Protein AF-A0A2U1IYN8-F1 (afdb_monomer)

Foldseek 3Di:
DPPLQDALDLLLLLLLVLLVVQVNVVLNVCSSVVVNDNVSSNVSSVVRPPDDVVVCVVCSLLSSLLSVLLVLVVDVVSVVVLLPDDDFDAAQDLCAQECHQVHHPPDPCSVPSVPGSHDVSVRVSSVQSSVCSVVVHDSCSSDPPVSCVSCVSNSD

Organism: Smittium angustum (NCBI:txid133377)

Solvent-accessible surface area (backbone atoms only — not comparable to full-atom values): 8552 Å² total; per-residue (Å²): 133,85,83,74,68,80,65,70,36,59,52,24,47,51,27,26,52,50,14,54,72,48,67,16,60,68,55,22,51,52,27,66,66,42,77,46,40,48,71,56,12,52,60,49,47,72,66,41,54,68,74,56,68,72,65,43,66,74,45,51,61,33,50,47,22,50,40,51,39,32,53,38,69,76,31,69,67,57,30,49,58,55,68,73,57,76,84,81,54,76,34,48,32,53,86,33,41,56,46,8,26,33,32,37,72,87,42,91,48,58,86,37,78,90,68,41,68,26,64,24,46,51,12,54,32,52,47,52,36,44,49,31,65,74,68,70,49,68,69,67,80,44,32,55,66,70,58,42,72,73,43,50,79,74,56,96

Nearest PDB structures (foldseek):
  8bau-assembly1_A  TM=8.996E-01  e=2.786E-05  Phytophthora nicotianae

Radius of gyration: 15.9 Å; Cα contacts (8 Å, |Δi|>4): 214; chains: 1; bounding box: 34×37×39 Å

Mean predicted aligned error: 3.68 Å

InterPro domains:
  IPR012816 NADAR [PF08719] (3-133)
  IPR012816 NADAR [TIGR02464] (4-133)
  IPR012816 NADAR [cd15457] (3-130)
  IPR037238 YbiA-like superfamily [G3DSA:1.10.357.40] (1-140)
  IPR037238 YbiA-like superfamily [SSF143990] (3-135)

Secon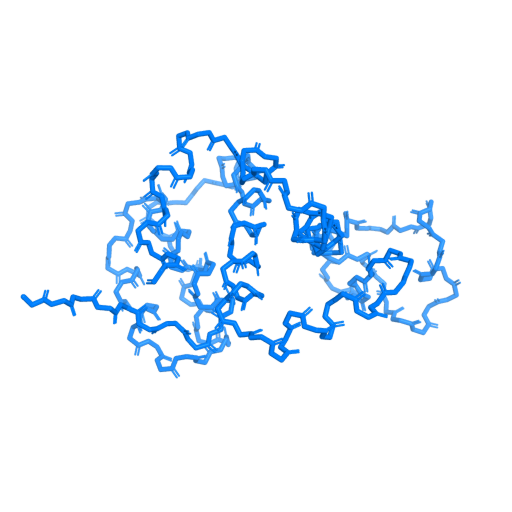dary structure (DSSP, 8-state):
-------SSHHHHHHHHHHHHTT-HHHHHHHHTSTT-HHHHHHHHTS-SS--HHHHHHHHHHHHHHHHHHHHHH-HHHHHHHHT--S------SS-SSSS-SS-TTSTTTT-GGG-SS--HHHHHHHHHHHHHHTT--GGGTS-HHHHHHHGGG--

Sequence (156 aa):
MSNNKVFSSSEQLFMFVKAKHFGDEETAMKILQSGGTPLVAKKLGRQVKPFDDSEWNKVRYPLMCLVLHAKFDSDPKLRAVLLETEGNFVEASPRDRVWGIGMGAKNVNATNPEAWRGGNLMGKALDLVRKVISENKPKSLLASTNLIEKFEFYFN

Structure (mmCIF, N/CA/C/O backbone):
data_AF-A0A2U1IYN8-F1
#
_entry.id   AF-A0A2U1IYN8-F1
#
loop_
_atom_site.group_PDB
_atom_site.id
_atom_site.type_symbol
_atom_site.label_atom_id
_atom_site.label_alt_id
_atom_site.label_comp_id
_atom_site.label_asym_id
_atom_site.label_entity_id
_atom_site.label_seq_id
_atom_site.pdbx_PDB_ins_code
_atom_site.Cartn_x
_atom_site.Cartn_y
_atom_site.Cartn_z
_atom_site.occupancy
_atom_site.B_iso_or_equiv
_atom_site.auth_seq_id
_atom_site.auth_comp_id
_atom_site.auth_asym_id
_atom_site.auth_atom_id
_atom_site.pdbx_PDB_model_num
ATOM 1 N N . MET A 1 1 ? -5.822 21.295 21.038 1.00 33.59 1 MET A N 1
ATOM 2 C CA . MET A 1 1 ? -4.574 20.518 20.892 1.00 33.59 1 MET A CA 1
ATOM 3 C C . MET A 1 1 ? -4.644 19.792 19.562 1.00 33.59 1 MET A C 1
ATOM 5 O O . MET A 1 1 ? -5.459 18.891 19.412 1.00 33.59 1 MET A O 1
ATOM 9 N N . SER A 1 2 ? -3.899 20.261 18.566 1.00 35.19 2 SER A N 1
ATOM 10 C CA . SER A 1 2 ? -3.794 19.635 17.248 1.00 35.19 2 SER A CA 1
ATOM 11 C C . SER A 1 2 ? -2.994 18.336 17.381 1.00 35.19 2 SER A C 1
ATOM 13 O O . SER A 1 2 ? -1.769 18.353 17.448 1.00 35.19 2 SER A O 1
ATOM 15 N N . ASN A 1 3 ? -3.684 17.198 17.474 1.00 43.84 3 ASN A N 1
ATOM 16 C CA . ASN A 1 3 ? -3.058 15.875 17.450 1.00 43.84 3 ASN A CA 1
ATOM 17 C C . ASN A 1 3 ? -2.611 15.542 16.018 1.00 43.84 3 ASN A C 1
ATOM 19 O O . ASN A 1 3 ? -3.204 14.671 15.382 1.00 43.84 3 ASN A O 1
ATOM 23 N N . ASN A 1 4 ? -1.582 16.222 15.504 1.00 55.47 4 ASN A N 1
ATOM 24 C CA . ASN A 1 4 ? -0.959 15.797 14.252 1.00 55.47 4 ASN A CA 1
ATOM 25 C C . ASN A 1 4 ? -0.160 14.522 14.532 1.00 55.47 4 ASN A C 1
ATOM 27 O O . ASN A 1 4 ? 0.934 14.555 15.098 1.00 55.47 4 ASN A O 1
ATOM 31 N N . LYS A 1 5 ? -0.763 13.372 14.224 1.00 67.38 5 LYS A N 1
ATOM 32 C CA . LYS A 1 5 ? -0.129 12.063 14.377 1.00 67.38 5 LYS A CA 1
ATOM 33 C C . LYS A 1 5 ? 0.893 11.903 13.261 1.00 67.38 5 LYS A C 1
ATOM 35 O O . LYS A 1 5 ? 0.531 11.621 12.128 1.00 67.38 5 LYS A O 1
ATOM 40 N N . VAL A 1 6 ? 2.170 12.071 13.584 1.00 75.81 6 VAL A N 1
ATOM 41 C CA . VAL A 1 6 ? 3.248 11.881 12.608 1.00 75.81 6 VAL A CA 1
ATOM 42 C C . VAL A 1 6 ? 3.573 10.393 12.494 1.00 75.81 6 VAL A C 1
ATOM 44 O O . VAL A 1 6 ? 3.979 9.762 13.471 1.00 75.81 6 VAL A O 1
ATOM 47 N N . PHE A 1 7 ? 3.415 9.836 11.295 1.00 85.88 7 PHE A N 1
ATOM 48 C CA . PHE A 1 7 ? 3.856 8.484 10.955 1.00 85.88 7 PHE A CA 1
ATOM 49 C C . PHE A 1 7 ? 5.168 8.555 10.178 1.00 85.88 7 PHE A C 1
ATOM 51 O O . PHE A 1 7 ? 5.286 9.309 9.219 1.00 85.88 7 PHE A O 1
ATOM 58 N N . SER A 1 8 ? 6.159 7.750 10.557 1.00 86.06 8 SER A N 1
ATOM 59 C CA . SER A 1 8 ? 7.490 7.798 9.928 1.00 86.06 8 SER A CA 1
ATOM 60 C C . SER A 1 8 ? 7.637 6.854 8.732 1.00 86.06 8 SER A C 1
ATOM 62 O O . SER A 1 8 ? 8.671 6.848 8.071 1.00 86.06 8 SER A O 1
ATOM 64 N N . SER A 1 9 ? 6.638 6.009 8.458 1.00 90.31 9 SER A N 1
ATOM 65 C CA . SER A 1 9 ? 6.631 5.127 7.288 1.00 90.31 9 SER A CA 1
ATOM 66 C C . SER A 1 9 ? 5.221 4.692 6.894 1.00 90.31 9 SER A C 1
ATOM 68 O O . SER A 1 9 ? 4.321 4.610 7.733 1.00 90.31 9 SER A O 1
ATOM 70 N N . SER A 1 10 ? 5.053 4.315 5.621 1.00 93.12 10 SER A N 1
ATOM 71 C CA . SER A 1 10 ? 3.819 3.692 5.129 1.00 93.12 10 SER A CA 1
ATOM 72 C C . SER A 1 10 ? 3.473 2.410 5.887 1.00 93.12 10 SER A C 1
ATOM 74 O O . SER A 1 10 ? 2.306 2.179 6.156 1.00 93.12 10 SER A O 1
ATOM 76 N N . GLU A 1 11 ? 4.456 1.594 6.288 1.00 94.62 11 GLU A N 1
ATOM 77 C CA . GLU A 1 11 ? 4.199 0.375 7.075 1.00 94.62 11 GLU A CA 1
ATOM 78 C C . GLU A 1 11 ? 3.604 0.716 8.450 1.00 94.62 11 GLU A C 1
ATOM 80 O O . GLU A 1 11 ? 2.657 0.065 8.886 1.00 94.62 11 GLU A O 1
ATOM 85 N N . GLN A 1 12 ? 4.108 1.761 9.119 1.00 95.12 12 GLN A N 1
ATOM 86 C CA . GLN A 1 12 ? 3.569 2.193 10.411 1.00 95.12 12 GLN A CA 1
ATOM 87 C C . GLN A 1 12 ? 2.118 2.654 10.282 1.00 95.12 12 GLN A C 1
ATOM 89 O O . GLN A 1 12 ? 1.252 2.167 11.010 1.00 95.12 12 GLN A O 1
ATOM 94 N N . LEU A 1 13 ? 1.842 3.543 9.328 1.00 95.19 13 LEU A N 1
ATOM 95 C CA . LEU A 1 13 ? 0.490 4.022 9.071 1.00 95.19 13 LEU A CA 1
ATOM 96 C C . LEU A 1 13 ? -0.438 2.876 8.631 1.00 95.19 13 LEU A C 1
ATOM 98 O O . LEU A 1 13 ? -1.559 2.774 9.123 1.00 95.19 13 LEU A O 1
ATOM 102 N N . PHE A 1 14 ? 0.034 1.960 7.783 1.00 96.62 14 PHE A N 1
ATOM 103 C CA . PHE A 1 14 ? -0.752 0.823 7.304 1.00 96.62 14 PHE A CA 1
ATOM 104 C C . PHE A 1 14 ? -1.140 -0.146 8.431 1.00 96.62 14 PHE A C 1
ATOM 106 O O . PHE A 1 14 ? -2.284 -0.596 8.512 1.00 96.62 14 PHE A O 1
ATOM 113 N N . MET A 1 15 ? -0.216 -0.438 9.349 1.00 97.31 15 MET A N 1
ATOM 114 C CA . MET A 1 15 ? -0.524 -1.261 10.520 1.00 97.31 15 MET A CA 1
ATOM 115 C C . MET A 1 15 ? -1.425 -0.515 11.517 1.00 97.31 15 MET A C 1
ATOM 117 O O . MET A 1 15 ? -2.295 -1.137 12.127 1.00 97.31 15 MET A O 1
ATOM 121 N N . PHE A 1 16 ? -1.278 0.807 11.653 1.00 96.62 16 PHE A N 1
ATOM 122 C CA . PHE A 1 16 ? -2.162 1.629 12.481 1.00 96.62 16 PHE A CA 1
ATOM 123 C C . PHE A 1 16 ? -3.605 1.604 11.962 1.00 96.62 16 PHE A C 1
ATOM 125 O O . PHE A 1 16 ? -4.522 1.316 12.731 1.00 96.62 16 PHE A O 1
ATOM 132 N N . VAL A 1 17 ? -3.822 1.831 10.659 1.00 96.81 17 VAL A N 1
ATOM 133 C CA . VAL A 1 17 ? -5.175 1.773 10.078 1.00 96.81 17 VAL A CA 1
ATOM 134 C C . VAL A 1 17 ? -5.759 0.366 10.131 1.00 96.81 17 VAL A C 1
ATOM 136 O O . VAL A 1 17 ? -6.961 0.231 10.330 1.00 96.81 17 VAL A O 1
ATOM 139 N N . LYS A 1 18 ? -4.928 -0.684 10.046 1.00 97.94 18 LYS A N 1
ATOM 140 C CA . LYS A 1 18 ? -5.364 -2.064 10.298 1.00 97.94 18 LYS A CA 1
ATOM 141 C C . LYS A 1 18 ? -5.921 -2.215 11.715 1.00 97.94 18 LYS A C 1
ATOM 143 O O . LYS A 1 18 ? -7.036 -2.699 11.874 1.00 97.94 18 LYS A O 1
ATOM 148 N N . ALA A 1 19 ? -5.175 -1.789 12.734 1.00 98.06 19 ALA A N 1
ATOM 149 C CA . ALA A 1 19 ? -5.620 -1.870 14.125 1.00 98.06 19 ALA A CA 1
ATOM 150 C C . ALA A 1 19 ? -6.924 -1.082 14.346 1.00 98.06 19 ALA A C 1
ATOM 152 O O . ALA A 1 19 ? -7.896 -1.616 14.872 1.00 98.06 19 ALA A O 1
ATOM 153 N N . LYS A 1 20 ? -6.995 0.145 13.814 1.00 97.56 20 LYS A N 1
ATOM 154 C CA . LYS A 1 20 ? -8.206 0.977 13.824 1.00 97.56 20 LYS A CA 1
ATOM 155 C C . LYS A 1 20 ? -9.392 0.349 13.097 1.00 97.56 20 LYS A C 1
ATOM 157 O O . LYS A 1 20 ? -10.523 0.476 13.554 1.00 97.56 20 LYS A O 1
ATOM 162 N N . HIS A 1 21 ? -9.160 -0.321 11.969 1.00 97.75 21 HIS A N 1
ATOM 163 C CA . HIS A 1 21 ? -10.216 -0.992 11.215 1.00 97.75 21 HIS A CA 1
ATOM 164 C C . HIS A 1 21 ? -10.912 -2.064 12.059 1.00 97.75 21 HIS A C 1
ATOM 166 O O . HIS A 1 21 ? -12.138 -2.128 12.045 1.00 97.75 21 HIS A O 1
ATOM 172 N N . PHE A 1 22 ? -10.133 -2.826 12.829 1.00 98.19 22 PHE A N 1
ATOM 173 C CA . PHE A 1 22 ? -10.614 -3.887 13.715 1.00 98.19 22 PHE A CA 1
ATOM 174 C C . PHE A 1 22 ? -11.021 -3.416 15.122 1.00 98.19 22 PHE A C 1
ATOM 176 O O . PHE A 1 22 ? -11.398 -4.239 15.952 1.00 98.19 22 PHE A O 1
ATOM 183 N N . GLY A 1 23 ? -10.958 -2.110 15.405 1.00 97.62 23 GLY A N 1
ATOM 184 C CA . GLY A 1 23 ? -11.285 -1.559 16.725 1.00 97.62 23 GLY A CA 1
ATOM 185 C C . GLY A 1 23 ? -10.250 -1.863 17.816 1.00 97.62 23 GLY A C 1
ATOM 186 O O . GLY A 1 23 ? -10.538 -1.673 18.995 1.00 97.62 23 GLY A O 1
ATOM 187 N N . ASP A 1 24 ? -9.046 -2.311 17.449 1.00 98.31 24 ASP A N 1
ATOM 188 C CA . ASP A 1 24 ? -7.953 -2.586 18.386 1.00 98.31 24 ASP A CA 1
ATOM 189 C C . ASP A 1 24 ? -7.191 -1.294 18.719 1.00 98.31 24 ASP A C 1
ATOM 191 O O . ASP A 1 24 ? -6.125 -0.985 18.172 1.00 98.31 24 ASP A O 1
ATOM 195 N N . GLU A 1 25 ? -7.787 -0.498 19.601 1.00 97.25 25 GLU A N 1
ATOM 196 C CA . GLU A 1 25 ? -7.247 0.795 20.026 1.00 97.25 25 GLU A CA 1
ATOM 197 C C . GLU A 1 25 ? -5.907 0.672 20.759 1.00 97.25 25 GLU A C 1
ATOM 199 O O . GLU A 1 25 ? -5.009 1.497 20.565 1.00 97.25 25 GLU A O 1
ATOM 204 N N . GLU A 1 26 ? -5.730 -0.384 21.552 1.00 97.62 26 GLU A N 1
ATOM 205 C CA . GLU A 1 26 ? -4.492 -0.628 22.288 1.00 97.62 26 GLU A CA 1
ATOM 206 C C . GLU A 1 26 ? -3.324 -0.867 21.322 1.00 97.62 26 GLU A C 1
ATOM 208 O O . GLU A 1 26 ? -2.280 -0.210 21.414 1.00 97.62 26 GLU A O 1
ATOM 213 N N . THR A 1 27 ? -3.498 -1.764 20.347 1.00 97.69 27 THR A N 1
ATOM 214 C CA . THR A 1 27 ? -2.471 -2.038 19.337 1.00 97.69 27 THR A CA 1
ATOM 215 C C . THR A 1 27 ? -2.242 -0.828 18.435 1.00 97.69 27 THR A C 1
ATOM 217 O O . THR A 1 27 ? -1.091 -0.529 18.106 1.00 97.69 27 THR A O 1
ATOM 220 N N . ALA A 1 28 ? -3.293 -0.080 18.078 1.00 96.50 28 ALA A N 1
ATOM 221 C CA . ALA A 1 28 ? -3.155 1.155 17.308 1.00 96.50 28 ALA A CA 1
ATOM 222 C C . ALA A 1 28 ? -2.249 2.168 18.029 1.00 96.50 28 ALA A C 1
ATOM 224 O O . ALA A 1 28 ? -1.338 2.731 17.418 1.00 96.50 28 ALA A O 1
ATOM 225 N N . MET A 1 29 ? -2.437 2.362 19.337 1.00 95.06 29 MET A N 1
ATOM 226 C CA . MET A 1 29 ? -1.596 3.265 20.124 1.00 95.06 29 MET A CA 1
ATOM 227 C C . MET A 1 29 ? -0.153 2.766 20.246 1.00 95.06 29 MET A C 1
ATOM 229 O O . MET A 1 29 ? 0.770 3.563 20.069 1.00 95.06 29 MET A O 1
ATOM 233 N N . LYS A 1 30 ? 0.066 1.457 20.433 1.00 95.50 30 LYS A N 1
ATOM 234 C CA . LYS A 1 30 ? 1.419 0.867 20.423 1.00 95.50 30 LYS A CA 1
ATOM 235 C C . LYS A 1 30 ? 2.134 1.088 19.088 1.00 95.50 30 LYS A C 1
ATOM 237 O O . LYS A 1 30 ? 3.324 1.390 19.077 1.00 95.50 30 LYS A O 1
ATOM 242 N N . ILE A 1 31 ? 1.427 0.955 17.962 1.00 95.38 31 ILE A N 1
ATOM 243 C CA . ILE A 1 31 ? 1.989 1.197 16.623 1.00 95.38 31 ILE A CA 1
ATOM 244 C C . ILE A 1 31 ? 2.324 2.676 16.436 1.00 95.38 31 ILE A C 1
ATOM 246 O O . ILE A 1 31 ? 3.399 3.007 15.938 1.00 95.38 31 ILE A O 1
ATOM 250 N N . LEU A 1 32 ? 1.436 3.577 16.858 1.00 92.19 32 LEU A N 1
ATOM 251 C CA . LEU A 1 32 ? 1.691 5.016 16.794 1.00 92.19 32 LEU A CA 1
ATOM 252 C C . LEU A 1 32 ? 2.947 5.395 17.598 1.00 92.19 32 LEU A C 1
ATOM 254 O O . LEU A 1 32 ? 3.767 6.181 17.135 1.00 92.19 32 LEU A O 1
ATOM 258 N N . GLN A 1 33 ? 3.134 4.774 18.762 1.00 91.50 33 GLN A N 1
ATOM 259 C CA . GLN A 1 33 ? 4.270 5.001 19.657 1.00 91.50 33 GLN A CA 1
ATOM 260 C C . GLN A 1 33 ? 5.538 4.219 19.274 1.00 91.50 33 GLN A C 1
ATOM 262 O O . GLN A 1 33 ? 6.566 4.376 19.928 1.00 91.50 33 GLN A O 1
ATOM 267 N N . SER A 1 34 ? 5.526 3.404 18.211 1.00 88.56 34 SER A N 1
ATOM 268 C CA . SER A 1 34 ? 6.645 2.510 17.867 1.00 88.56 34 SER A CA 1
ATOM 269 C C . SER A 1 34 ? 7.874 3.210 17.259 1.00 88.56 34 SER A C 1
ATOM 271 O O . SER A 1 34 ? 8.702 2.552 16.621 1.00 88.56 34 SER A O 1
ATOM 273 N N . GLY A 1 35 ? 7.969 4.538 17.375 1.00 78.38 35 GLY A N 1
ATOM 274 C CA . GLY A 1 35 ? 9.108 5.336 16.914 1.00 78.38 35 GLY A CA 1
ATOM 275 C C . GLY A 1 35 ? 9.404 5.212 15.418 1.00 78.38 35 GLY A C 1
ATOM 276 O O . GLY A 1 35 ? 10.556 5.327 15.015 1.00 78.38 35 GLY A O 1
ATOM 277 N N . GLY A 1 36 ? 8.402 4.884 14.595 1.0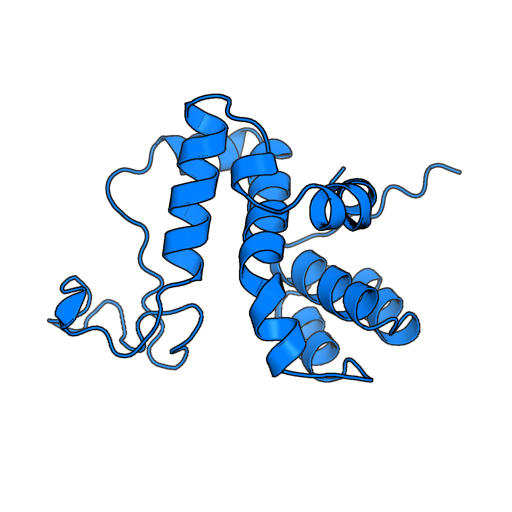0 75.12 36 GLY A N 1
ATOM 278 C CA . GLY A 1 36 ? 8.574 4.854 13.144 1.00 75.12 36 GLY A CA 1
ATOM 279 C C . GLY A 1 36 ? 9.278 3.630 12.559 1.00 75.12 36 GLY A C 1
ATOM 280 O O . GLY A 1 36 ? 9.406 3.544 11.340 1.00 75.12 36 GLY A O 1
ATOM 281 N N . THR A 1 37 ? 9.706 2.661 13.378 1.00 86.25 37 THR A N 1
ATOM 282 C CA . THR A 1 37 ? 10.447 1.487 12.885 1.00 86.25 37 THR A CA 1
ATOM 283 C C . THR A 1 37 ? 9.511 0.512 12.150 1.00 86.25 37 THR A C 1
ATOM 285 O O . THR A 1 37 ? 8.669 -0.114 12.805 1.00 86.25 37 THR A O 1
ATOM 288 N N . PRO A 1 38 ? 9.674 0.283 10.827 1.00 89.88 38 PRO A N 1
ATOM 289 C CA . PRO A 1 38 ? 8.752 -0.557 10.051 1.00 89.88 38 PRO A CA 1
ATOM 290 C C . PRO A 1 38 ? 8.638 -1.989 10.586 1.00 89.88 38 PRO A C 1
ATOM 292 O O . PRO A 1 38 ? 7.549 -2.552 10.659 1.00 89.88 38 PRO A O 1
ATOM 295 N N . LEU A 1 39 ? 9.756 -2.575 11.032 1.00 92.19 39 LEU A N 1
ATOM 296 C CA . LEU A 1 39 ? 9.779 -3.930 11.595 1.00 92.19 39 LEU A CA 1
ATOM 297 C C . LEU A 1 39 ? 8.950 -4.047 12.881 1.00 92.19 39 LEU A C 1
ATOM 299 O O . LEU A 1 39 ? 8.255 -5.047 13.074 1.00 92.19 39 LEU A O 1
ATOM 303 N N . VAL A 1 40 ? 9.001 -3.031 13.747 1.00 94.12 40 VAL A N 1
ATOM 304 C CA . VAL A 1 40 ? 8.239 -3.013 15.004 1.00 94.12 40 VAL A CA 1
ATOM 305 C C . VAL A 1 40 ? 6.755 -2.839 14.707 1.00 94.12 40 VAL A C 1
ATOM 307 O O . VAL A 1 40 ? 5.948 -3.630 15.197 1.00 94.12 40 VAL A O 1
ATOM 310 N N . ALA A 1 41 ? 6.395 -1.887 13.841 1.00 95.38 41 ALA A N 1
ATOM 311 C CA . ALA A 1 41 ? 5.011 -1.688 13.419 1.00 95.38 41 ALA A CA 1
ATOM 312 C C . ALA A 1 41 ? 4.417 -2.960 12.801 1.00 95.38 41 ALA A C 1
ATOM 314 O O . ALA A 1 41 ? 3.326 -3.382 13.181 1.00 95.38 41 ALA A O 1
ATOM 315 N N . LYS A 1 42 ? 5.167 -3.640 11.928 1.00 94.38 42 LYS A N 1
ATOM 316 C CA . LYS A 1 42 ? 4.757 -4.911 11.318 1.00 94.38 42 LYS A CA 1
ATOM 317 C C . LYS A 1 42 ? 4.567 -6.022 12.347 1.00 94.38 42 LYS A C 1
ATOM 319 O O . LYS A 1 42 ? 3.622 -6.804 12.247 1.00 94.38 42 LYS A O 1
ATOM 324 N N . LYS A 1 43 ? 5.447 -6.109 13.353 1.00 96.56 43 LYS A N 1
ATOM 325 C CA . LYS A 1 43 ? 5.317 -7.076 14.455 1.00 96.56 43 LYS A CA 1
ATOM 326 C C . LYS A 1 43 ? 4.067 -6.807 15.296 1.00 96.56 43 LYS A C 1
ATOM 328 O O . LYS A 1 43 ? 3.395 -7.759 15.684 1.00 96.56 43 LYS A O 1
ATOM 333 N N . LEU A 1 44 ? 3.753 -5.543 15.569 1.00 97.19 44 LEU A N 1
ATOM 334 C CA . LEU A 1 44 ? 2.546 -5.144 16.295 1.00 97.19 44 LEU A CA 1
ATOM 335 C C . LEU A 1 44 ? 1.281 -5.369 15.457 1.00 97.19 44 LEU A C 1
ATOM 337 O O . LEU A 1 44 ? 0.310 -5.925 15.948 1.00 97.19 44 LEU A O 1
ATOM 341 N N . GLY A 1 45 ? 1.313 -5.065 14.161 1.00 96.56 45 GLY A N 1
ATOM 342 C CA . GLY A 1 45 ? 0.188 -5.289 13.253 1.00 96.56 45 GLY A CA 1
ATOM 343 C C . GLY A 1 45 ? -0.205 -6.762 13.066 1.00 96.56 45 GLY A C 1
ATOM 344 O O . GLY A 1 45 ? -1.334 -7.065 12.669 1.00 96.56 45 GLY A O 1
ATOM 345 N N . ARG A 1 46 ? 0.697 -7.705 13.376 1.00 97.00 46 ARG A N 1
ATOM 346 C CA . ARG A 1 46 ? 0.391 -9.147 13.470 1.00 97.00 46 ARG A CA 1
ATOM 347 C C . ARG A 1 46 ? -0.355 -9.533 14.750 1.00 97.00 46 ARG A C 1
ATOM 349 O O . ARG A 1 46 ? -0.880 -10.637 14.811 1.00 97.00 46 ARG A O 1
ATOM 356 N N . GLN A 1 47 ? -0.375 -8.659 15.752 1.00 97.56 47 GLN A N 1
ATOM 357 C CA . GLN A 1 47 ? -1.011 -8.889 17.052 1.00 97.56 47 GLN A CA 1
ATOM 358 C C . GLN A 1 47 ? -2.407 -8.266 17.155 1.00 97.56 47 GLN A C 1
ATOM 360 O O . GLN A 1 47 ? -3.066 -8.505 18.160 1.00 97.56 47 GLN A O 1
ATOM 365 N N . VAL A 1 48 ? -2.847 -7.522 16.129 1.00 98.38 48 VAL A N 1
ATOM 366 C CA . VAL A 1 48 ? -4.178 -6.896 16.067 1.00 98.38 48 VAL A CA 1
ATOM 367 C C . VAL A 1 48 ? -5.270 -7.922 16.357 1.00 98.38 48 VAL A C 1
ATOM 369 O O . VAL A 1 48 ? -5.283 -8.980 15.720 1.00 98.38 48 VAL A O 1
ATOM 372 N N . LYS A 1 49 ? -6.173 -7.611 17.295 1.00 96.62 49 LYS A N 1
ATOM 373 C CA . LYS A 1 49 ? -7.320 -8.448 17.668 1.00 96.62 49 LYS A CA 1
ATOM 374 C C . LYS A 1 49 ? -8.566 -7.605 18.013 1.00 96.62 49 LYS A C 1
ATOM 376 O O . LYS A 1 49 ? -8.423 -6.599 18.699 1.00 96.62 49 LYS A O 1
ATOM 381 N N . PRO A 1 50 ? -9.783 -8.048 17.635 1.00 97.62 50 PRO A N 1
ATOM 382 C CA . PRO A 1 50 ? -10.060 -9.228 16.811 1.00 97.62 50 PRO A CA 1
ATOM 383 C C . PRO A 1 50 ? -9.495 -9.060 15.390 1.00 97.62 50 PRO A C 1
ATOM 385 O O . PRO A 1 50 ? -9.305 -7.947 14.925 1.00 97.62 50 PRO A O 1
ATOM 388 N N . PHE A 1 51 ? -9.159 -10.156 14.710 1.00 97.81 51 PHE A N 1
ATOM 389 C CA . PHE A 1 51 ? -8.662 -10.104 13.333 1.00 97.81 51 PHE A CA 1
ATOM 390 C C . PHE A 1 51 ? -9.387 -11.133 12.480 1.00 97.81 51 PHE A C 1
ATOM 392 O O . PHE A 1 51 ? -9.425 -12.312 12.830 1.00 97.81 51 PHE A O 1
ATOM 399 N N . ASP A 1 52 ? -9.915 -10.668 11.354 1.00 98.12 52 ASP A N 1
ATOM 400 C CA . ASP A 1 52 ? -10.557 -11.487 10.335 1.00 98.12 52 ASP A CA 1
ATOM 401 C C . ASP A 1 52 ? -9.833 -11.264 9.003 1.00 98.12 52 ASP A C 1
ATOM 403 O O . ASP A 1 52 ? -9.783 -10.148 8.479 1.00 98.12 52 ASP A O 1
ATOM 407 N N . ASP A 1 53 ? -9.226 -12.323 8.468 1.00 96.75 53 ASP A N 1
ATOM 408 C CA . ASP A 1 53 ? -8.460 -12.228 7.225 1.00 96.75 53 ASP A CA 1
ATOM 409 C C . ASP A 1 53 ? -9.362 -11.974 6.010 1.00 96.75 53 ASP A C 1
ATOM 411 O O . ASP A 1 53 ? -8.981 -11.228 5.112 1.00 96.75 53 ASP A O 1
ATOM 415 N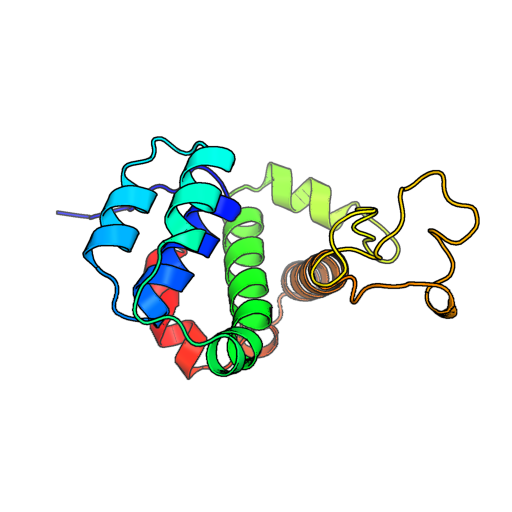 N . SER A 1 54 ? -10.575 -12.533 5.994 1.00 97.81 54 SER A N 1
ATOM 416 C CA . SER A 1 54 ? -11.536 -12.338 4.905 1.00 97.81 54 SER A CA 1
ATOM 417 C C . SER A 1 54 ? -11.982 -10.881 4.832 1.00 97.81 54 SER A C 1
ATOM 419 O O . SER A 1 54 ? -11.965 -10.280 3.757 1.00 97.81 54 SER A O 1
ATOM 421 N N . GLU A 1 55 ? -12.298 -10.278 5.978 1.00 97.62 55 GLU A N 1
ATOM 422 C CA . GLU A 1 55 ? -12.635 -8.859 6.067 1.00 97.62 55 GLU A CA 1
ATOM 423 C C . GLU A 1 55 ? -11.439 -7.980 5.696 1.00 97.62 55 GLU A C 1
ATOM 425 O O . GLU A 1 55 ? -11.560 -7.075 4.867 1.00 97.62 55 GLU A O 1
ATOM 430 N N . TRP A 1 56 ? -10.246 -8.301 6.210 1.00 97.94 56 TRP A N 1
ATOM 431 C CA . TRP A 1 56 ? -9.037 -7.560 5.858 1.00 97.94 56 TRP A CA 1
ATOM 432 C C . TRP A 1 56 ? -8.744 -7.612 4.357 1.00 97.94 56 TRP A C 1
ATOM 434 O O . TRP A 1 56 ? -8.360 -6.605 3.763 1.00 97.94 56 TRP A O 1
ATOM 444 N N . ASN A 1 57 ? -8.963 -8.757 3.712 1.00 97.38 57 ASN A N 1
ATOM 445 C CA . ASN A 1 57 ? -8.732 -8.933 2.282 1.00 97.38 57 ASN A CA 1
ATOM 446 C C . ASN A 1 57 ? -9.609 -8.022 1.415 1.00 97.38 57 ASN A C 1
ATOM 448 O O . ASN A 1 57 ? -9.151 -7.616 0.345 1.00 97.38 57 ASN A O 1
ATOM 452 N N . LYS A 1 58 ? -10.802 -7.632 1.886 1.00 97.38 58 LYS A N 1
ATOM 453 C CA . LYS A 1 58 ? -11.688 -6.688 1.182 1.00 97.38 58 LYS A CA 1
ATOM 454 C C . LYS A 1 58 ? -11.152 -5.255 1.193 1.00 97.38 58 LYS A C 1
ATOM 456 O O . LYS A 1 58 ? -11.376 -4.516 0.239 1.00 97.38 58 LYS A O 1
ATOM 461 N N . VAL A 1 59 ? -10.440 -4.855 2.252 1.00 98.00 59 VAL A N 1
ATOM 462 C CA . VAL A 1 59 ? -10.079 -3.442 2.488 1.00 98.00 59 VAL A CA 1
ATOM 463 C C . VAL A 1 59 ? -8.577 -3.146 2.441 1.00 98.00 59 VAL A C 1
ATOM 465 O O . VAL A 1 59 ? -8.188 -1.995 2.257 1.00 98.00 59 VAL A O 1
ATOM 468 N N . ARG A 1 60 ? -7.700 -4.149 2.564 1.00 97.81 60 ARG A N 1
ATOM 469 C CA . ARG A 1 60 ? -6.241 -3.945 2.661 1.00 97.81 60 ARG A CA 1
ATOM 470 C C . ARG A 1 60 ? -5.645 -3.233 1.450 1.00 97.81 60 ARG A C 1
ATOM 472 O O . ARG A 1 60 ? -4.739 -2.421 1.601 1.00 97.81 60 ARG A O 1
ATOM 479 N N . TYR A 1 61 ? -6.142 -3.551 0.256 1.00 98.69 61 TYR A N 1
ATOM 48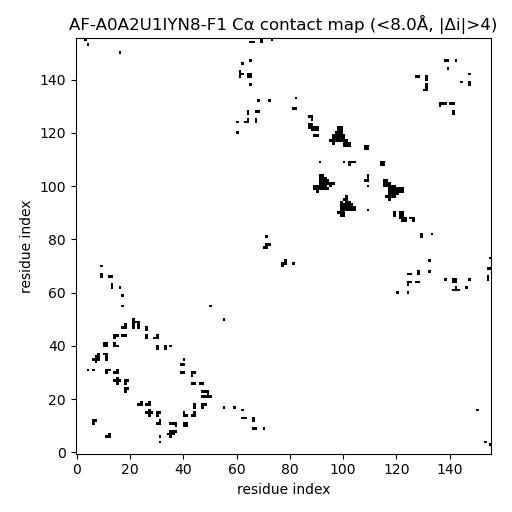0 C CA . TYR A 1 61 ? -5.660 -2.967 -0.991 1.00 98.69 61 TYR A CA 1
ATOM 481 C C . TYR A 1 61 ? -6.028 -1.479 -1.107 1.00 98.69 61 TYR A C 1
ATOM 483 O O . TYR A 1 61 ? -5.104 -0.670 -1.214 1.00 98.69 61 TYR A O 1
ATOM 491 N N . PRO A 1 62 ? -7.316 -1.079 -1.013 1.00 98.38 62 PRO A N 1
ATOM 492 C CA . PRO A 1 62 ? -7.670 0.338 -1.058 1.00 98.38 62 PRO A CA 1
ATOM 493 C C . PRO A 1 62 ? -7.040 1.137 0.092 1.00 98.38 62 PRO A C 1
ATOM 495 O O . PRO A 1 62 ? -6.573 2.252 -0.126 1.00 98.38 62 PRO A O 1
ATOM 498 N N . LEU A 1 63 ? -6.919 0.561 1.296 1.00 98.19 63 LEU A N 1
ATOM 499 C CA . LEU A 1 63 ? -6.225 1.227 2.404 1.00 98.19 63 LEU A CA 1
ATOM 500 C C . LEU A 1 63 ? -4.740 1.457 2.113 1.00 98.19 63 LEU A C 1
ATOM 502 O O . LEU A 1 63 ? -4.245 2.549 2.373 1.00 98.19 63 LEU A O 1
ATOM 506 N N . MET A 1 64 ? -4.029 0.484 1.534 1.00 98.31 64 MET A N 1
ATOM 507 C CA . MET A 1 64 ? -2.639 0.701 1.119 1.00 98.31 64 MET A CA 1
ATOM 508 C C . MET A 1 64 ? -2.534 1.800 0.057 1.00 98.31 64 MET A C 1
ATOM 510 O O . MET A 1 64 ? -1.618 2.615 0.120 1.00 98.31 64 MET A O 1
ATOM 514 N N . CYS A 1 65 ? -3.478 1.867 -0.885 1.00 98.50 65 CYS A N 1
ATOM 515 C CA . CYS A 1 65 ? -3.507 2.934 -1.885 1.00 98.50 65 CYS A CA 1
ATOM 516 C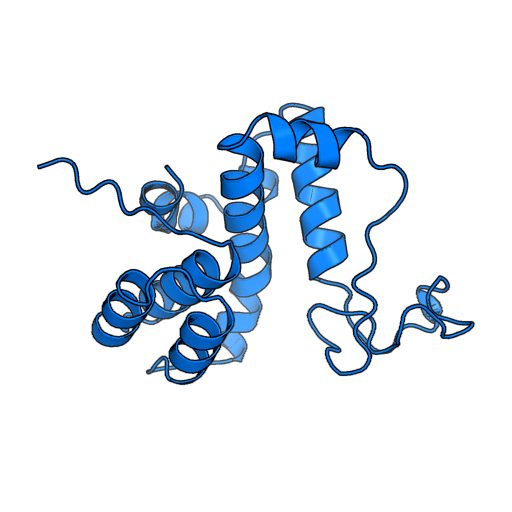 C . CYS A 1 65 ? -3.639 4.318 -1.232 1.00 98.50 65 CYS A C 1
ATOM 518 O O . CYS A 1 65 ? -2.889 5.225 -1.582 1.00 98.50 65 CYS A O 1
ATOM 520 N N . LEU A 1 66 ? -4.525 4.475 -0.241 1.00 97.88 66 LEU A N 1
ATOM 521 C CA . LEU A 1 66 ? -4.649 5.730 0.510 1.00 97.88 66 LEU A CA 1
ATOM 522 C C . LEU A 1 66 ? -3.375 6.062 1.304 1.00 97.88 66 LEU A C 1
ATOM 524 O O . LEU A 1 66 ? -2.933 7.207 1.296 1.00 97.88 66 LEU A O 1
ATOM 528 N N . VAL A 1 67 ? -2.742 5.064 1.931 1.00 97.06 67 VAL A N 1
ATOM 529 C CA . VAL A 1 67 ? -1.479 5.235 2.674 1.00 97.06 67 VAL A CA 1
ATOM 530 C C . VAL A 1 67 ? -0.327 5.666 1.765 1.00 97.06 67 VAL A C 1
ATOM 532 O O . VAL A 1 67 ? 0.462 6.541 2.124 1.00 97.06 67 VAL A O 1
ATOM 535 N N . LEU A 1 68 ? -0.204 5.050 0.590 1.00 97.94 68 LEU A N 1
ATOM 536 C CA . LEU A 1 68 ? 0.804 5.421 -0.399 1.00 97.94 68 LEU A CA 1
ATOM 537 C C . LEU A 1 68 ? 0.519 6.811 -0.966 1.00 97.94 68 LEU A C 1
ATOM 539 O O . LEU A 1 68 ? 1.442 7.617 -1.043 1.00 97.94 68 LEU A O 1
ATOM 543 N N . HIS A 1 69 ? -0.740 7.120 -1.293 1.00 97.50 69 HIS A N 1
ATOM 544 C CA . HIS A 1 69 ? -1.124 8.461 -1.727 1.00 97.50 69 HIS A CA 1
ATOM 545 C C . HIS A 1 69 ? -0.723 9.507 -0.689 1.00 97.50 69 HIS A C 1
ATOM 547 O O . HIS A 1 69 ? -0.042 10.455 -1.046 1.00 97.50 69 HIS A O 1
ATOM 553 N N . ALA A 1 70 ? -1.062 9.315 0.590 1.00 94.75 70 ALA A N 1
ATOM 554 C CA . ALA A 1 70 ? -0.680 10.231 1.667 1.00 94.75 70 ALA A CA 1
ATOM 555 C C . ALA A 1 70 ? 0.838 10.480 1.707 1.00 94.75 70 ALA A C 1
ATOM 557 O O . ALA A 1 70 ? 1.284 11.623 1.736 1.00 94.75 70 ALA A O 1
ATOM 558 N N . LYS A 1 71 ? 1.643 9.412 1.611 1.00 94.25 71 LYS A N 1
ATOM 559 C CA . LYS A 1 71 ? 3.110 9.509 1.561 1.00 94.25 71 LYS A CA 1
ATOM 560 C C . LYS A 1 71 ? 3.591 10.380 0.397 1.00 94.25 71 LYS A C 1
ATOM 562 O O . LYS A 1 71 ? 4.395 11.281 0.612 1.00 94.25 71 LYS A O 1
ATOM 567 N N . PHE A 1 72 ? 3.133 10.093 -0.819 1.00 96.25 72 PHE A N 1
ATOM 568 C CA . PHE A 1 72 ? 3.592 10.798 -2.017 1.00 96.25 72 PHE A CA 1
ATOM 569 C C . PHE A 1 72 ? 2.990 12.198 -2.160 1.00 96.25 72 PHE A C 1
ATOM 571 O O . PHE A 1 72 ? 3.583 13.034 -2.826 1.00 96.25 72 PHE A O 1
ATOM 578 N N . ASP A 1 73 ? 1.850 12.472 -1.537 1.00 92.25 73 ASP A N 1
ATOM 579 C CA . ASP A 1 73 ? 1.236 13.801 -1.511 1.00 92.25 73 ASP A CA 1
ATOM 580 C C . ASP A 1 73 ? 1.931 14.718 -0.488 1.00 92.25 73 ASP A C 1
ATOM 582 O O . ASP A 1 73 ? 2.185 15.887 -0.765 1.00 92.25 73 ASP A O 1
ATOM 586 N N . SER A 1 74 ? 2.338 14.165 0.663 1.00 91.50 74 SER A N 1
ATOM 587 C CA . SER A 1 74 ? 3.003 14.919 1.738 1.00 91.50 74 SER A CA 1
ATOM 588 C C . SER A 1 74 ? 4.468 15.294 1.465 1.00 91.50 74 SER A C 1
ATOM 590 O O . SER A 1 74 ? 4.973 16.247 2.056 1.00 91.50 74 SER A O 1
ATOM 592 N N . ASP A 1 75 ? 5.167 14.555 0.595 1.00 93.88 75 ASP A N 1
ATOM 593 C CA . ASP A 1 75 ? 6.594 14.752 0.314 1.00 93.88 75 ASP A CA 1
ATOM 594 C C . ASP A 1 75 ? 6.816 15.025 -1.184 1.00 93.88 75 ASP A C 1
ATOM 596 O O . ASP A 1 75 ? 6.857 14.085 -1.989 1.00 93.88 75 ASP A O 1
ATOM 600 N N . PRO A 1 76 ? 7.021 16.298 -1.579 1.00 95.25 76 PRO A N 1
ATOM 601 C CA . PRO A 1 76 ? 7.238 16.677 -2.972 1.00 95.25 76 PRO A CA 1
ATOM 602 C C . PRO A 1 76 ? 8.424 15.973 -3.643 1.00 95.25 76 PRO A C 1
ATOM 604 O O . PRO A 1 76 ? 8.391 15.759 -4.855 1.00 95.25 76 PRO A O 1
ATOM 607 N N . LYS A 1 77 ? 9.466 15.592 -2.886 1.00 97.25 77 LYS A N 1
ATOM 608 C CA . LYS A 1 77 ? 10.628 14.883 -3.444 1.00 97.25 77 LYS A CA 1
ATOM 609 C C . LYS A 1 77 ? 10.256 13.451 -3.795 1.00 97.25 77 LYS A C 1
ATOM 611 O O . LYS A 1 77 ? 10.556 12.993 -4.893 1.00 97.25 77 LYS A O 1
ATOM 616 N N . LEU A 1 78 ? 9.569 12.751 -2.892 1.00 96.75 78 LEU A N 1
ATOM 617 C CA . LEU A 1 78 ? 9.075 11.403 -3.182 1.00 96.75 78 LEU A CA 1
ATOM 618 C C . LEU A 1 78 ? 8.023 11.421 -4.291 1.00 96.75 78 LEU A C 1
ATOM 620 O O . LEU A 1 78 ? 8.009 10.511 -5.119 1.00 96.75 78 LEU A O 1
ATOM 624 N N . ARG A 1 79 ? 7.172 12.455 -4.331 1.00 97.88 79 ARG A N 1
ATOM 625 C CA . ARG A 1 79 ? 6.216 12.679 -5.422 1.00 97.88 79 ARG A CA 1
ATOM 626 C C . ARG A 1 79 ? 6.921 12.725 -6.771 1.00 97.88 79 ARG A C 1
ATOM 628 O O . ARG A 1 79 ? 6.512 12.014 -7.680 1.00 97.88 79 ARG A O 1
ATOM 635 N N . ALA A 1 80 ? 7.984 13.524 -6.883 1.00 98.00 80 ALA A N 1
ATOM 636 C CA . ALA A 1 80 ? 8.772 13.633 -8.108 1.00 98.00 80 ALA A CA 1
ATOM 637 C C . ALA A 1 80 ? 9.349 12.271 -8.522 1.00 98.00 80 ALA A C 1
ATOM 639 O O . ALA A 1 80 ? 9.107 11.833 -9.641 1.00 98.00 80 ALA A O 1
ATOM 640 N N . VAL A 1 81 ? 9.973 11.543 -7.586 1.00 97.94 81 VAL A N 1
ATOM 641 C CA . VAL A 1 81 ? 10.513 10.196 -7.847 1.00 97.94 81 VAL A CA 1
ATOM 642 C C . VAL A 1 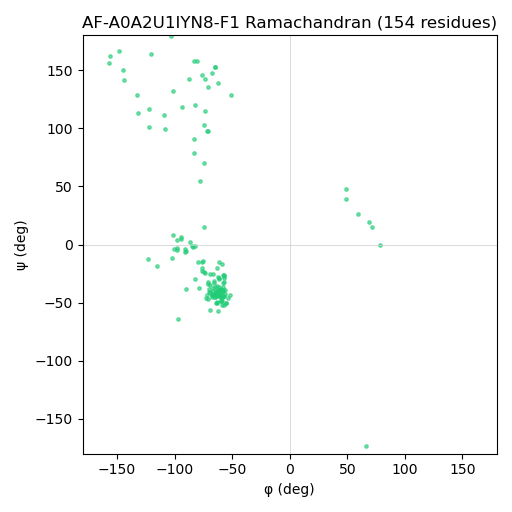81 ? 9.439 9.239 -8.367 1.00 97.94 81 VAL A C 1
ATOM 644 O O . VAL A 1 81 ? 9.701 8.484 -9.296 1.00 97.94 81 VAL A O 1
ATOM 647 N N . LEU A 1 82 ? 8.224 9.254 -7.803 1.00 98.12 82 LEU A N 1
ATOM 648 C CA . LEU A 1 82 ? 7.124 8.419 -8.297 1.00 98.12 82 LEU A CA 1
ATOM 649 C C . LEU A 1 82 ? 6.741 8.780 -9.737 1.00 98.12 82 LEU A C 1
ATOM 651 O O . LEU A 1 82 ? 6.518 7.886 -10.552 1.00 98.12 82 LEU A O 1
ATOM 655 N N . LEU A 1 83 ? 6.639 10.074 -10.039 1.00 97.94 83 LEU A N 1
ATOM 656 C CA . LEU A 1 83 ? 6.196 10.575 -11.341 1.00 97.94 83 LEU A CA 1
ATOM 657 C C . LEU A 1 83 ? 7.244 10.402 -12.448 1.00 97.94 83 LEU A C 1
ATOM 659 O O . LEU A 1 83 ? 6.865 10.302 -13.608 1.00 97.94 83 LEU A O 1
ATOM 663 N N . GLU A 1 84 ? 8.526 10.321 -12.097 1.00 97.81 84 GLU A N 1
ATOM 664 C CA . GLU A 1 84 ? 9.625 10.040 -13.033 1.00 97.81 84 GLU A CA 1
ATOM 665 C C . GLU A 1 84 ? 9.700 8.564 -13.455 1.00 97.81 84 GLU A C 1
ATOM 667 O O . GLU A 1 84 ? 10.403 8.223 -14.404 1.00 97.81 84 GLU A O 1
ATOM 672 N N . THR A 1 85 ? 9.002 7.662 -12.759 1.00 96.81 85 THR A N 1
ATOM 673 C CA . THR A 1 85 ? 9.002 6.240 -13.126 1.00 96.81 85 THR A CA 1
ATOM 674 C C . THR A 1 85 ? 8.131 5.953 -14.345 1.00 96.81 85 THR A C 1
ATOM 676 O O . THR A 1 85 ? 7.035 6.494 -14.489 1.00 96.81 85 THR A O 1
ATOM 679 N N . GLU A 1 86 ? 8.555 4.983 -15.152 1.00 93.94 86 GLU A N 1
ATOM 680 C CA . GLU A 1 86 ? 7.814 4.465 -16.305 1.00 93.94 86 GLU A CA 1
ATOM 681 C C . GLU A 1 86 ? 7.534 2.963 -16.155 1.00 93.94 86 GLU A C 1
ATOM 683 O O . GLU A 1 86 ? 8.132 2.281 -15.322 1.00 93.94 86 GLU A O 1
ATOM 688 N N . GLY A 1 87 ? 6.604 2.434 -16.954 1.00 95.31 87 GLY A N 1
ATOM 689 C CA . GLY A 1 87 ? 6.204 1.025 -16.881 1.00 95.31 87 GLY A CA 1
ATOM 690 C C . GLY A 1 87 ? 5.496 0.664 -15.570 1.00 95.31 87 GLY A C 1
ATOM 691 O O . GLY A 1 87 ? 5.178 1.539 -14.771 1.00 95.31 87 GLY A O 1
ATOM 692 N N . ASN A 1 88 ? 5.213 -0.623 -15.360 1.00 96.44 88 ASN A N 1
ATOM 693 C CA . ASN A 1 88 ? 4.507 -1.101 -14.165 1.00 96.44 88 ASN A CA 1
ATOM 694 C C . ASN A 1 88 ? 5.479 -1.387 -13.015 1.00 96.44 88 ASN A C 1
ATOM 696 O O . ASN A 1 88 ? 6.552 -1.958 -13.231 1.00 96.44 88 ASN A O 1
ATOM 700 N N . PHE A 1 89 ? 5.072 -1.088 -11.782 1.00 98.12 89 PHE A N 1
ATOM 701 C CA . PHE A 1 89 ? 5.852 -1.459 -10.601 1.00 98.12 89 PHE A CA 1
ATOM 702 C C . PHE A 1 89 ? 5.771 -2.963 -10.315 1.00 98.12 89 PHE A C 1
ATOM 704 O O . PHE A 1 89 ? 4.716 -3.593 -10.425 1.00 98.12 89 PHE A O 1
ATOM 711 N N . VAL A 1 90 ? 6.889 -3.545 -9.873 1.00 98.00 90 VAL A N 1
ATOM 712 C CA . VAL A 1 90 ? 6.994 -4.974 -9.550 1.00 98.00 90 VAL A CA 1
ATOM 713 C C . VAL A 1 90 ? 7.661 -5.164 -8.191 1.00 98.00 90 VAL A C 1
ATOM 715 O O . VAL A 1 90 ? 8.852 -4.908 -8.026 1.00 98.00 90 VAL A O 1
ATOM 718 N N . GLU A 1 91 ? 6.907 -5.669 -7.215 1.00 97.56 91 GLU A N 1
ATOM 719 C CA . GLU A 1 91 ? 7.441 -6.056 -5.907 1.00 97.56 91 GLU A CA 1
ATOM 720 C C . GLU A 1 91 ? 8.043 -7.468 -5.999 1.00 97.56 91 GLU A C 1
ATOM 722 O O . GLU A 1 91 ? 7.374 -8.493 -5.820 1.00 97.56 91 GLU A O 1
ATOM 727 N N . ALA A 1 92 ? 9.336 -7.519 -6.321 1.00 97.38 92 ALA A N 1
ATOM 728 C CA . ALA A 1 92 ? 10.098 -8.742 -6.561 1.00 97.38 92 ALA A CA 1
ATOM 729 C C . ALA A 1 92 ? 10.509 -9.468 -5.263 1.00 97.38 92 ALA A C 1
ATOM 731 O O . ALA A 1 92 ? 11.688 -9.748 -5.016 1.00 97.38 92 ALA A O 1
ATOM 732 N N . SER A 1 93 ? 9.516 -9.772 -4.425 1.00 96.75 93 SER A N 1
ATOM 733 C CA . SER A 1 93 ? 9.677 -10.495 -3.166 1.00 96.75 93 SER A CA 1
ATOM 734 C C . SER A 1 93 ? 9.444 -12.004 -3.351 1.00 96.75 93 SER A C 1
ATOM 736 O O . SER A 1 93 ? 8.324 -12.425 -3.653 1.00 96.75 93 SER A O 1
ATOM 738 N N . PRO A 1 94 ? 10.449 -12.871 -3.100 1.00 96.12 94 PRO A N 1
ATOM 739 C CA . PRO A 1 94 ? 10.303 -14.327 -3.226 1.00 96.12 94 PRO A CA 1
ATOM 740 C C . PRO A 1 94 ? 9.351 -14.947 -2.199 1.00 96.12 94 PRO A C 1
ATOM 742 O O . PRO A 1 94 ? 8.823 -16.038 -2.407 1.00 96.12 94 PRO A O 1
ATOM 745 N N . ARG 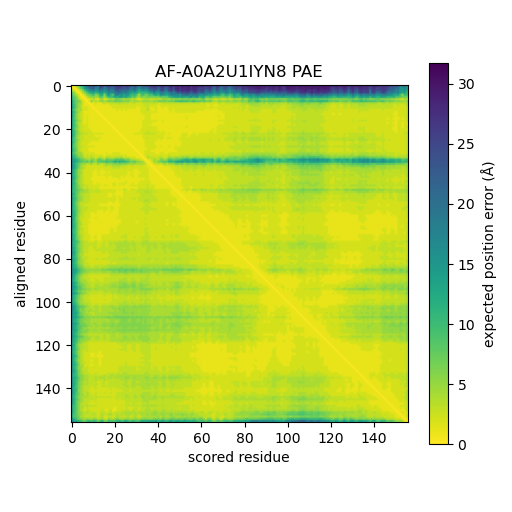A 1 95 ? 9.192 -14.286 -1.048 1.00 95.88 95 ARG A N 1
ATOM 746 C CA . ARG A 1 95 ? 8.465 -14.818 0.114 1.00 95.88 95 ARG A CA 1
ATOM 747 C C . ARG A 1 95 ? 7.069 -14.223 0.261 1.00 95.88 95 ARG A C 1
ATOM 749 O O . ARG A 1 95 ? 6.290 -14.733 1.058 1.00 95.88 95 ARG A O 1
ATOM 756 N N . ASP A 1 96 ? 6.760 -13.164 -0.483 1.00 95.88 96 ASP A N 1
ATOM 757 C CA . ASP A 1 96 ? 5.460 -12.506 -0.451 1.00 95.88 96 ASP A CA 1
ATOM 758 C C . ASP A 1 96 ? 4.703 -12.783 -1.751 1.00 95.88 96 ASP A C 1
ATOM 760 O O . ASP A 1 96 ? 5.091 -12.326 -2.825 1.00 95.88 96 ASP A O 1
ATOM 764 N N . ARG A 1 97 ? 3.625 -13.565 -1.646 1.00 97.25 97 ARG A N 1
ATOM 765 C CA . ARG A 1 97 ? 2.732 -13.885 -2.769 1.00 97.25 97 ARG A CA 1
ATOM 766 C C . ARG A 1 97 ? 1.481 -13.009 -2.804 1.00 97.25 97 ARG A C 1
ATOM 768 O O . ARG A 1 97 ? 0.659 -13.155 -3.700 1.00 97.25 97 ARG A O 1
ATOM 775 N N . VAL A 1 98 ? 1.303 -12.123 -1.830 1.00 96.69 98 VAL A N 1
ATOM 776 C CA . VAL A 1 98 ? 0.171 -11.197 -1.786 1.00 96.69 98 VAL A CA 1
ATOM 777 C C . VAL A 1 98 ? 0.608 -9.861 -2.365 1.00 96.69 98 VAL A C 1
ATOM 779 O O . VAL A 1 98 ? 0.122 -9.439 -3.412 1.00 96.69 98 VAL A O 1
ATOM 782 N N . TRP A 1 99 ? 1.552 -9.208 -1.696 1.00 97.94 99 TRP A N 1
ATOM 783 C CA . TRP A 1 99 ? 2.048 -7.895 -2.088 1.00 97.94 99 TRP A CA 1
ATOM 784 C C . TRP A 1 99 ? 3.110 -7.989 -3.174 1.00 97.94 99 TRP A C 1
ATOM 786 O O . TRP A 1 99 ? 3.175 -7.089 -4.006 1.00 97.94 99 TRP A O 1
ATOM 796 N N . GLY A 1 100 ? 3.865 -9.092 -3.198 1.00 98.31 100 GLY A N 1
ATOM 797 C CA . GLY A 1 100 ? 4.879 -9.382 -4.205 1.00 98.31 100 GLY A CA 1
ATOM 798 C C . GLY A 1 100 ? 4.465 -10.407 -5.259 1.00 98.31 100 GLY 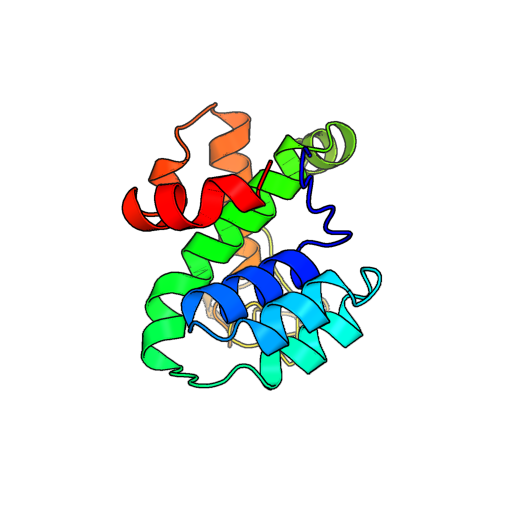A C 1
ATOM 799 O O . GLY A 1 100 ? 3.361 -10.959 -5.240 1.00 98.31 100 GLY A O 1
ATOM 800 N N . ILE A 1 101 ? 5.389 -10.670 -6.184 1.00 98.50 101 ILE A N 1
ATOM 801 C CA . ILE A 1 101 ? 5.236 -11.646 -7.281 1.00 98.50 101 ILE A CA 1
ATOM 802 C C . ILE A 1 101 ? 5.594 -13.089 -6.884 1.00 98.50 101 ILE A C 1
ATOM 804 O O . ILE A 1 101 ? 5.515 -14.002 -7.709 1.00 98.50 101 ILE A O 1
ATOM 808 N N . GLY A 1 102 ? 6.029 -13.321 -5.640 1.00 97.94 102 GLY A N 1
ATOM 809 C CA . GLY A 1 102 ? 6.485 -14.635 -5.175 1.00 97.94 102 GLY A CA 1
ATOM 810 C C . GLY A 1 102 ? 7.798 -15.109 -5.809 1.00 97.94 102 GLY A C 1
ATOM 811 O O . GLY A 1 102 ? 8.087 -16.307 -5.801 1.00 97.94 102 GLY A O 1
ATOM 812 N N . MET A 1 103 ? 8.580 -14.191 -6.381 1.00 97.56 103 MET A N 1
ATOM 81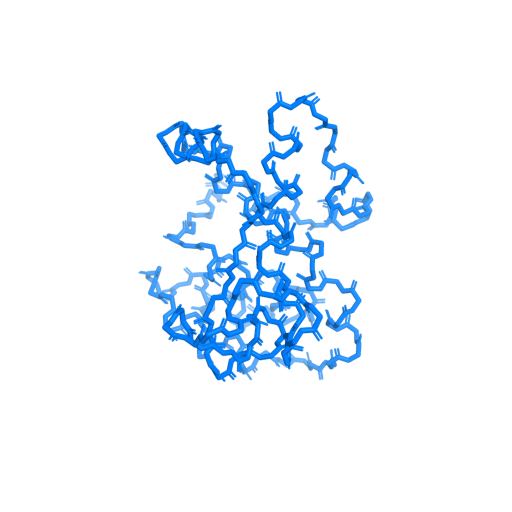3 C CA . MET A 1 103 ? 9.865 -14.436 -7.040 1.00 97.56 103 MET A CA 1
ATOM 814 C C . MET A 1 103 ? 10.815 -13.261 -6.802 1.00 97.56 103 MET A C 1
ATOM 816 O O . MET A 1 103 ? 10.376 -12.132 -6.615 1.00 97.56 103 MET A O 1
ATOM 820 N N . GLY A 1 104 ? 12.120 -13.536 -6.780 1.00 97.56 104 GLY A N 1
ATOM 821 C CA . GLY A 1 104 ? 13.143 -12.497 -6.642 1.00 97.56 104 GLY A CA 1
ATOM 822 C C . GLY A 1 104 ? 13.435 -11.795 -7.964 1.00 97.56 104 GLY A C 1
ATOM 823 O O . GLY A 1 104 ? 13.255 -12.389 -9.023 1.00 97.56 104 GLY A O 1
ATOM 824 N N . ALA A 1 105 ? 13.973 -10.577 -7.901 1.00 96.81 105 ALA A N 1
ATOM 825 C CA . ALA A 1 105 ? 14.254 -9.751 -9.084 1.00 96.81 105 ALA A CA 1
ATOM 826 C C . ALA A 1 105 ? 15.192 -10.409 -10.114 1.00 96.81 105 ALA A C 1
ATOM 828 O O . ALA A 1 105 ? 15.123 -10.102 -11.295 1.00 96.81 105 ALA A O 1
ATOM 829 N N . LYS A 1 106 ? 16.059 -11.334 -9.677 1.00 97.06 106 LYS A N 1
ATOM 830 C CA . LYS A 1 106 ? 16.980 -12.084 -10.552 1.00 97.06 106 LYS A CA 1
ATOM 831 C C . LYS A 1 106 ? 16.345 -13.316 -11.210 1.00 97.06 106 LYS A C 1
ATOM 833 O O . LYS A 1 106 ? 17.027 -14.036 -11.930 1.00 97.06 106 LYS A O 1
ATOM 838 N N . ASN A 1 107 ? 15.084 -13.626 -10.910 1.00 97.38 107 ASN A N 1
ATOM 839 C CA . ASN A 1 107 ? 14.396 -14.743 -11.543 1.00 97.38 107 ASN A CA 1
ATOM 840 C C . ASN A 1 107 ? 14.103 -14.397 -13.009 1.00 97.38 107 ASN A C 1
ATOM 842 O O . ASN A 1 107 ? 13.609 -13.311 -13.291 1.00 97.38 107 ASN A O 1
ATOM 846 N N . VAL A 1 108 ? 14.346 -15.334 -13.926 1.00 96.75 108 VAL A N 1
ATOM 847 C CA . VAL A 1 108 ? 14.093 -15.150 -15.367 1.00 96.75 108 VAL A CA 1
ATOM 848 C C . VAL A 1 108 ? 12.635 -14.792 -15.686 1.00 96.75 108 VAL A C 1
ATOM 850 O O . VAL A 1 108 ? 12.368 -14.115 -16.668 1.00 96.75 108 VAL A O 1
ATOM 853 N N . ASN A 1 109 ? 11.701 -15.192 -14.821 1.00 96.94 109 ASN A N 1
ATOM 854 C CA . ASN A 1 109 ? 10.274 -14.915 -14.940 1.00 96.94 109 ASN A CA 1
ATOM 855 C C . ASN A 1 109 ? 9.825 -13.665 -14.161 1.00 96.94 109 ASN A C 1
ATOM 857 O O . ASN A 1 109 ? 8.629 -13.390 -14.094 1.00 96.94 109 ASN A O 1
ATOM 861 N N . ALA A 1 110 ? 10.738 -12.901 -13.546 1.00 96.38 110 ALA A N 1
ATOM 862 C CA . ALA A 1 110 ? 10.376 -11.727 -12.743 1.00 96.38 110 ALA A CA 1
ATOM 863 C C . ALA A 1 110 ? 9.660 -10.646 -13.568 1.00 96.38 110 ALA A C 1
ATOM 865 O O . ALA A 1 110 ? 8.810 -9.935 -13.041 1.00 96.38 110 ALA A O 1
ATOM 866 N N . THR A 1 111 ? 9.945 -10.569 -14.867 1.00 95.25 111 THR A N 1
ATOM 867 C CA . THR A 1 111 ? 9.326 -9.634 -15.815 1.00 95.25 111 THR A CA 1
ATOM 868 C C . THR A 1 111 ? 8.180 -10.247 -16.623 1.00 95.25 111 THR A C 1
ATOM 870 O O . THR A 1 111 ? 7.636 -9.567 -17.485 1.00 95.25 111 THR A O 1
ATOM 873 N N . ASN A 1 112 ? 7.794 -11.503 -16.357 1.00 96.38 112 ASN A N 1
ATOM 874 C CA . ASN A 1 112 ? 6.690 -12.186 -17.033 1.00 96.38 112 ASN A CA 1
ATOM 875 C C . ASN A 1 112 ? 5.481 -12.335 -16.083 1.00 96.38 112 ASN A C 1
ATOM 877 O O . ASN A 1 112 ? 5.470 -13.273 -15.278 1.00 96.38 112 ASN A O 1
ATOM 881 N N . PRO A 1 113 ? 4.456 -11.462 -16.180 1.00 95.69 113 PRO A N 1
ATOM 882 C CA . PRO A 1 113 ? 3.286 -11.504 -15.306 1.00 95.69 113 PRO A CA 1
ATOM 883 C C . PRO A 1 113 ? 2.528 -12.834 -15.308 1.00 95.69 113 PRO A C 1
ATOM 885 O O . PRO A 1 113 ? 2.003 -13.226 -14.269 1.00 95.69 113 PRO A O 1
ATOM 888 N N . GLU A 1 114 ? 2.500 -13.557 -16.431 1.00 96.94 114 GLU A N 1
ATOM 889 C CA . GLU A 1 114 ? 1.807 -14.851 -16.533 1.00 96.94 114 GLU A CA 1
ATOM 890 C C . GLU A 1 114 ? 2.500 -15.950 -15.721 1.00 96.94 114 GLU A C 1
ATOM 892 O O . GLU A 1 114 ? 1.869 -16.907 -15.278 1.00 96.94 114 GLU A O 1
ATOM 897 N N . ALA A 1 115 ? 3.803 -15.801 -15.483 1.00 96.94 115 ALA A N 1
ATOM 898 C CA . ALA A 1 115 ? 4.586 -16.733 -14.687 1.00 96.94 115 ALA A CA 1
ATOM 899 C C . ALA A 1 115 ? 4.608 -16.373 -13.191 1.00 96.94 115 ALA A C 1
ATOM 901 O O . ALA A 1 115 ? 5.167 -17.131 -12.387 1.00 96.94 115 ALA A O 1
ATOM 902 N N . TRP A 1 116 ? 4.038 -15.226 -12.796 1.00 97.88 116 TRP A N 1
ATOM 903 C CA . TRP A 1 116 ? 4.032 -14.772 -11.408 1.00 97.88 116 TRP A CA 1
ATOM 904 C C . TRP A 1 116 ? 3.278 -15.726 -10.484 1.00 97.88 116 TRP A C 1
ATOM 906 O O . TRP A 1 116 ? 2.208 -16.239 -10.791 1.00 97.88 116 TRP A O 1
ATOM 916 N N . ARG A 1 117 ? 3.849 -15.948 -9.296 1.00 97.56 117 ARG A N 1
ATOM 917 C CA . ARG A 1 117 ? 3.280 -16.820 -8.253 1.00 97.56 117 ARG A CA 1
ATOM 918 C C . ARG A 1 117 ? 2.588 -16.017 -7.152 1.00 97.56 117 ARG A C 1
ATOM 920 O O . ARG A 1 117 ? 2.263 -16.571 -6.101 1.00 97.56 117 ARG A O 1
ATOM 927 N N . GLY A 1 118 ? 2.437 -14.713 -7.360 1.00 97.38 118 GLY A N 1
ATOM 928 C CA . GLY A 1 118 ? 1.896 -13.770 -6.398 1.00 97.38 118 GLY A CA 1
ATOM 929 C C . GLY A 1 118 ? 1.152 -12.618 -7.062 1.00 97.38 118 GLY A C 1
ATOM 930 O O . GLY A 1 118 ? 1.235 -12.418 -8.271 1.00 97.38 118 GLY A O 1
ATOM 931 N N . GLY A 1 119 ? 0.392 -11.876 -6.258 1.00 97.06 119 GLY A N 1
ATOM 932 C CA . GLY A 1 119 ? -0.576 -10.892 -6.738 1.00 97.06 119 GLY A CA 1
ATOM 933 C C . GLY A 1 119 ? -0.001 -9.543 -7.172 1.00 97.06 119 GLY A C 1
ATOM 934 O O . GLY A 1 119 ? -0.729 -8.784 -7.821 1.00 97.06 119 GLY A O 1
ATOM 935 N N . ASN A 1 120 ? 1.254 -9.235 -6.816 1.00 98.31 120 ASN A N 1
ATOM 936 C CA . ASN A 1 120 ? 1.891 -7.925 -7.023 1.00 98.31 120 ASN A CA 1
ATOM 937 C C . ASN A 1 120 ? 1.018 -6.745 -6.550 1.00 98.31 120 ASN A C 1
ATOM 939 O O . ASN A 1 120 ? 0.917 -5.722 -7.230 1.00 98.31 120 ASN A O 1
ATOM 943 N N . LEU A 1 121 ? 0.312 -6.891 -5.420 1.00 98.50 121 LEU A N 1
ATOM 944 C CA . LEU A 1 121 ? -0.599 -5.839 -4.957 1.00 98.50 121 LEU A CA 1
ATOM 945 C C . LEU A 1 121 ? 0.129 -4.523 -4.655 1.00 98.50 121 LEU A C 1
ATOM 947 O O . LEU A 1 121 ? -0.465 -3.467 -4.837 1.00 98.50 121 LEU A O 1
ATOM 951 N N . MET A 1 122 ? 1.400 -4.566 -4.236 1.00 98.44 122 MET A N 1
ATOM 952 C CA . MET A 1 122 ? 2.176 -3.348 -3.980 1.00 98.44 122 MET A CA 1
ATOM 953 C C . MET A 1 122 ? 2.456 -2.591 -5.281 1.00 98.44 122 MET A C 1
ATOM 955 O O . MET A 1 122 ? 2.227 -1.386 -5.344 1.00 98.44 122 MET A O 1
ATOM 959 N N . GLY A 1 123 ? 2.875 -3.303 -6.333 1.00 98.31 123 GLY A N 1
ATOM 960 C CA . GLY A 1 123 ? 3.099 -2.703 -7.646 1.00 98.31 123 GLY A CA 1
ATOM 961 C C . GLY A 1 123 ? 1.833 -2.062 -8.212 1.00 98.31 123 GLY A C 1
ATOM 962 O O . GLY A 1 123 ? 1.827 -0.878 -8.533 1.00 98.31 123 GLY A O 1
ATOM 963 N N . LYS A 1 124 ? 0.716 -2.801 -8.189 1.00 98.62 124 LYS A N 1
ATOM 964 C CA . LYS A 1 124 ? -0.600 -2.295 -8.618 1.00 98.62 124 LYS A CA 1
ATOM 965 C C . LYS A 1 124 ? -1.044 -1.053 -7.836 1.00 98.62 124 LYS A C 1
ATOM 967 O O . LYS A 1 124 ? -1.597 -0.128 -8.425 1.00 98.62 124 LYS A O 1
ATOM 972 N N . ALA A 1 125 ? -0.791 -1.018 -6.525 1.00 98.75 125 ALA A N 1
ATOM 973 C CA . ALA A 1 125 ? -1.118 0.136 -5.693 1.00 98.75 125 ALA A CA 1
ATOM 974 C C . ALA A 1 125 ? -0.263 1.364 -6.053 1.00 98.75 125 ALA A C 1
ATOM 976 O O . ALA A 1 125 ? -0.804 2.461 -6.168 1.00 98.75 125 ALA A O 1
ATOM 977 N N . LEU A 1 126 ? 1.044 1.189 -6.282 1.00 98.69 126 LEU A N 1
ATOM 978 C CA . LEU A 1 126 ? 1.934 2.265 -6.735 1.00 98.69 126 LEU A CA 1
ATOM 979 C C . LEU A 1 126 ? 1.532 2.798 -8.116 1.00 98.69 126 LEU A C 1
ATOM 981 O O . LEU A 1 126 ? 1.461 4.012 -8.293 1.00 98.69 126 LEU A O 1
ATOM 985 N N . ASP A 1 127 ? 1.207 1.912 -9.061 1.00 98.69 127 ASP A N 1
ATOM 986 C CA . ASP A 1 127 ? 0.729 2.289 -10.396 1.00 98.69 127 ASP A CA 1
ATOM 987 C C . ASP A 1 127 ? -0.562 3.112 -10.323 1.00 98.69 127 ASP A C 1
ATOM 989 O O . ASP A 1 127 ? -0.670 4.174 -10.944 1.00 98.69 127 ASP A O 1
ATOM 993 N N . LEU A 1 128 ? -1.528 2.664 -9.515 1.00 98.69 128 LEU A N 1
ATOM 994 C CA . LEU A 1 128 ? -2.793 3.367 -9.323 1.00 98.69 128 LEU A CA 1
ATOM 995 C C . LEU A 1 128 ? -2.595 4.733 -8.648 1.00 98.69 128 LEU A C 1
ATOM 997 O O . LEU A 1 128 ? -3.181 5.722 -9.087 1.00 98.69 128 LEU A O 1
ATOM 1001 N N . VAL A 1 129 ? -1.750 4.816 -7.618 1.00 98.50 129 VAL A N 1
ATOM 1002 C CA . VAL A 1 129 ? -1.441 6.083 -6.936 1.00 98.50 129 VAL A CA 1
ATOM 1003 C C . VAL A 1 129 ? -0.713 7.050 -7.867 1.00 98.50 129 VAL A C 1
ATOM 1005 O O . VAL A 1 129 ? -1.091 8.219 -7.929 1.00 98.50 129 VAL A O 1
ATOM 1008 N N . ARG A 1 130 ? 0.263 6.579 -8.655 1.00 98.56 130 ARG A N 1
ATOM 1009 C CA . ARG A 1 130 ? 0.939 7.395 -9.675 1.00 98.56 130 ARG A CA 1
ATOM 1010 C C . ARG A 1 130 ? -0.061 7.956 -10.680 1.00 98.56 130 ARG A C 1
ATOM 1012 O O . ARG A 1 130 ? -0.007 9.147 -10.979 1.00 98.56 130 ARG A O 1
ATOM 1019 N N . LYS A 1 131 ? -1.004 7.139 -11.159 1.00 98.25 131 LYS A N 1
ATOM 1020 C CA . LYS A 1 131 ? -2.078 7.593 -12.054 1.00 98.25 131 LYS A CA 1
ATOM 1021 C C . LYS A 1 131 ? -2.939 8.680 -11.409 1.00 98.25 131 LYS A C 1
ATOM 1023 O O . LYS A 1 131 ? -3.179 9.716 -12.020 1.00 98.25 131 LYS A O 1
ATOM 1028 N N . VAL A 1 132 ? -3.383 8.465 -10.170 1.00 98.31 132 VAL A N 1
ATOM 1029 C CA . VAL A 1 132 ? -4.228 9.433 -9.457 1.00 98.31 132 VAL A CA 1
ATOM 1030 C C . VAL A 1 132 ? -3.514 10.769 -9.261 1.00 98.31 132 VAL A C 1
ATOM 1032 O O . VAL A 1 132 ? -4.108 11.812 -9.522 1.00 98.31 132 VAL A O 1
ATOM 1035 N N . ILE A 1 133 ? -2.236 10.741 -8.878 1.00 97.69 133 ILE A N 1
ATOM 1036 C CA . ILE A 1 133 ? -1.440 11.948 -8.632 1.00 97.69 133 ILE A CA 1
ATOM 1037 C C . ILE A 1 133 ? -1.077 12.680 -9.934 1.00 97.69 133 ILE A C 1
ATOM 1039 O O . ILE A 1 133 ? -1.145 13.908 -9.974 1.00 97.69 133 ILE A O 1
ATOM 1043 N N . SER A 1 134 ? -0.672 11.955 -10.983 1.00 97.31 134 SER A N 1
ATOM 1044 C CA . SER A 1 134 ? -0.249 12.547 -12.266 1.00 97.31 134 SER A CA 1
ATOM 1045 C C . SER A 1 134 ? -1.407 13.176 -13.034 1.00 97.31 134 SER A C 1
ATOM 1047 O O . SER A 1 134 ? -1.265 14.265 -13.583 1.00 97.31 134 SER A O 1
ATOM 1049 N N . GLU A 1 135 ? -2.569 12.523 -13.038 1.00 97.50 135 GLU A N 1
ATOM 1050 C CA . GLU A 1 135 ? -3.755 12.987 -13.760 1.00 97.50 135 GLU A CA 1
ATOM 1051 C C . GLU A 1 135 ? -4.707 13.825 -12.880 1.00 97.50 135 GLU A C 1
ATOM 1053 O O . GLU A 1 135 ? -5.819 14.139 -13.313 1.00 97.50 135 GLU A O 1
ATOM 1058 N N . ASN A 1 136 ? -4.304 14.154 -11.644 1.00 96.12 136 ASN A N 1
ATOM 1059 C CA . ASN A 1 136 ? -5.099 14.884 -10.648 1.00 96.12 136 ASN A CA 1
ATOM 1060 C C . ASN A 1 136 ? -6.528 14.319 -10.475 1.00 96.12 136 ASN A C 1
ATOM 1062 O O . ASN A 1 136 ? -7.528 15.040 -10.535 1.00 96.12 136 ASN A O 1
ATOM 1066 N N . LYS A 1 137 ? -6.638 12.993 -10.337 1.00 97.75 137 LYS A N 1
ATOM 1067 C CA . LYS A 1 137 ? -7.922 12.290 -10.192 1.00 97.75 137 LYS A CA 1
ATOM 1068 C C . LYS A 1 137 ? -8.409 12.302 -8.740 1.00 97.75 137 LYS A C 1
ATOM 1070 O O . LYS A 1 137 ? -7.604 12.410 -7.819 1.00 97.75 137 LYS A O 1
ATOM 1075 N N . PRO A 1 138 ? -9.720 12.128 -8.497 1.00 96.69 138 PRO A N 1
ATOM 1076 C CA . PRO A 1 138 ? -10.233 12.047 -7.134 1.00 96.69 138 PRO A CA 1
ATOM 1077 C C . PRO A 1 138 ? -9.765 10.774 -6.410 1.00 96.69 138 PRO A C 1
ATOM 1079 O O . PRO A 1 138 ? -9.668 9.697 -7.007 1.00 96.69 138 PRO A O 1
ATOM 1082 N N . LYS A 1 139 ? -9.582 10.871 -5.083 1.00 95.75 139 LYS A N 1
ATOM 1083 C CA . LYS A 1 139 ? -9.245 9.734 -4.200 1.00 95.75 139 LYS A CA 1
ATOM 1084 C C . LYS A 1 139 ? -10.283 8.602 -4.235 1.00 95.75 139 LYS A C 1
ATOM 1086 O O . LYS A 1 139 ? -9.953 7.482 -3.858 1.00 95.75 139 LYS A O 1
ATOM 1091 N N . SER A 1 140 ? -11.498 8.847 -4.735 1.00 96.81 140 SER A N 1
ATOM 1092 C CA . SER A 1 140 ? -12.523 7.814 -4.955 1.00 96.81 140 SER A CA 1
ATOM 1093 C C . SER A 1 140 ? -12.104 6.726 -5.954 1.00 96.81 140 SER A C 1
ATOM 1095 O O . SER A 1 140 ? -12.708 5.658 -5.974 1.00 96.81 140 SER A O 1
ATOM 1097 N N . LEU A 1 141 ? -11.048 6.951 -6.749 1.00 97.69 141 LEU A N 1
ATOM 1098 C CA . LEU A 1 141 ? -10.415 5.893 -7.544 1.00 97.69 141 LEU A CA 1
ATOM 1099 C C . LEU A 1 141 ? -9.530 4.947 -6.714 1.00 97.69 141 LEU A C 1
ATOM 1101 O O . LEU A 1 141 ? -9.233 3.847 -7.171 1.00 97.69 141 LEU A O 1
ATOM 1105 N N . LEU A 1 142 ? -9.092 5.362 -5.521 1.00 97.75 142 LEU A N 1
ATOM 1106 C CA . LEU A 1 142 ? -8.234 4.570 -4.632 1.00 97.75 142 LEU A CA 1
ATOM 1107 C C . LEU A 1 142 ? -9.046 3.701 -3.668 1.00 97.75 142 LEU A C 1
ATOM 1109 O O . LEU A 1 142 ? -8.639 2.585 -3.352 1.00 97.75 142 LEU A O 1
ATOM 1113 N N . ALA A 1 143 ? -10.166 4.224 -3.168 1.00 97.56 143 ALA A N 1
ATOM 1114 C CA . ALA A 1 143 ? -10.988 3.584 -2.150 1.00 97.56 143 ALA A CA 1
ATOM 1115 C C . ALA A 1 143 ? -12.440 4.084 -2.199 1.00 97.56 143 ALA A C 1
ATOM 1117 O O . ALA A 1 143 ? -12.726 5.144 -2.751 1.00 97.56 143 ALA A O 1
ATOM 1118 N N . SER A 1 144 ? -13.359 3.335 -1.581 1.00 97.06 144 SER A N 1
ATOM 1119 C CA . SER A 1 144 ? -14.747 3.779 -1.421 1.00 97.06 144 SER A CA 1
ATOM 1120 C C . SER A 1 144 ? -14.839 5.021 -0.529 1.00 97.06 144 SER A C 1
ATOM 1122 O O . SER A 1 144 ? -14.027 5.199 0.380 1.00 97.06 144 SER A O 1
ATOM 1124 N N . THR A 1 145 ? -15.876 5.840 -0.732 1.00 95.44 145 THR A N 1
ATOM 1125 C CA . THR A 1 145 ? -16.134 7.045 0.075 1.00 95.44 145 THR A CA 1
ATOM 1126 C C . THR A 1 145 ? -16.134 6.747 1.574 1.00 95.44 145 THR A C 1
ATOM 1128 O O . THR A 1 145 ? -15.470 7.442 2.330 1.00 95.44 145 THR A O 1
ATOM 1131 N N . ASN A 1 146 ? -16.766 5.645 1.995 1.00 96.19 146 ASN A N 1
ATOM 1132 C CA . ASN A 1 146 ? -16.791 5.238 3.401 1.00 96.19 146 ASN A CA 1
ATOM 1133 C C . ASN A 1 146 ? -15.386 4.976 3.979 1.00 96.19 146 ASN A C 1
ATOM 1135 O O . ASN A 1 146 ? -15.107 5.362 5.112 1.00 96.19 146 ASN A O 1
ATOM 1139 N N . LEU A 1 147 ? -14.485 4.343 3.215 1.00 95.25 147 LEU A N 1
ATOM 1140 C CA . LEU A 1 147 ? -13.108 4.117 3.667 1.00 95.25 147 LEU A CA 1
ATOM 1141 C C . LEU A 1 147 ? -12.304 5.416 3.716 1.00 95.25 147 LEU A C 1
ATOM 1143 O O . LEU A 1 147 ? -11.504 5.588 4.634 1.00 95.25 147 LEU A O 1
ATOM 1147 N N . ILE A 1 148 ? -12.512 6.312 2.749 1.00 95.44 148 ILE A N 1
ATOM 1148 C CA . ILE A 1 148 ? -11.866 7.628 2.729 1.00 95.44 148 ILE A CA 1
ATOM 1149 C C . ILE A 1 148 ? -12.299 8.414 3.964 1.00 95.44 148 ILE A C 1
ATOM 1151 O O . ILE A 1 148 ? -11.455 8.736 4.789 1.00 95.44 148 ILE A O 1
ATOM 1155 N N . GLU A 1 149 ? -13.600 8.616 4.165 1.00 94.56 149 GLU A N 1
ATOM 1156 C CA . GLU A 1 149 ? -14.141 9.352 5.314 1.00 94.56 149 GLU A CA 1
ATOM 1157 C C . GLU A 1 149 ? -13.679 8.763 6.653 1.00 94.56 149 GLU A C 1
ATOM 1159 O O . GLU A 1 149 ? -13.332 9.498 7.577 1.00 94.56 149 GLU A O 1
ATOM 1164 N N . LYS A 1 150 ? -13.612 7.428 6.754 1.00 94.50 150 LYS A N 1
ATOM 1165 C CA . LYS A 1 150 ? -13.175 6.743 7.976 1.00 94.50 150 LYS A CA 1
ATOM 1166 C C . LYS A 1 150 ? -11.706 7.003 8.328 1.00 94.50 150 LYS A C 1
ATOM 1168 O O . LYS A 1 150 ? -11.372 7.000 9.513 1.00 94.50 150 LYS A O 1
ATOM 1173 N N . PHE A 1 151 ? -10.821 7.171 7.342 1.00 94.12 151 PHE A N 1
ATOM 1174 C CA . PHE A 1 151 ? -9.371 7.178 7.580 1.00 94.12 151 PHE A CA 1
ATOM 1175 C C . PHE A 1 151 ? -8.629 8.435 7.122 1.00 94.12 151 PHE A C 1
ATOM 1177 O O . PHE A 1 151 ? -7.493 8.623 7.547 1.00 94.12 151 PHE A O 1
ATOM 1184 N N . GLU A 1 152 ? -9.242 9.314 6.329 1.00 89.38 152 GLU A N 1
ATOM 1185 C CA . GLU A 1 152 ? -8.595 10.505 5.764 1.00 89.38 152 GLU A CA 1
ATOM 1186 C C . GLU A 1 152 ? -8.031 11.439 6.835 1.00 89.38 152 GLU A C 1
ATOM 1188 O O . GLU A 1 152 ? -6.948 11.987 6.657 1.00 89.38 152 GLU A O 1
ATOM 1193 N N . PHE A 1 153 ? -8.681 11.525 7.997 1.00 88.38 153 PHE A N 1
ATOM 1194 C CA . PHE A 1 153 ? -8.161 12.273 9.142 1.00 88.38 153 PHE A CA 1
ATOM 1195 C C . PHE A 1 153 ? -6.763 11.810 9.605 1.00 88.38 153 PHE A C 1
ATOM 1197 O O . PHE A 1 153 ? -6.025 12.597 10.185 1.00 88.38 153 PHE A O 1
ATOM 1204 N N . TYR A 1 154 ? -6.384 10.548 9.375 1.00 88.00 154 TYR A N 1
ATOM 1205 C CA . TYR A 1 154 ? -5.067 10.017 9.751 1.00 88.00 154 TYR A CA 1
ATOM 1206 C C . TYR A 1 154 ? -4.009 10.151 8.652 1.00 88.00 154 TYR A C 1
ATOM 1208 O O . TYR A 1 154 ? -2.868 9.744 8.864 1.00 88.00 154 TYR A O 1
ATOM 1216 N N . PHE A 1 155 ? -4.394 10.646 7.477 1.00 83.25 155 PHE A N 1
ATOM 1217 C CA . PHE A 1 155 ? -3.522 10.777 6.311 1.00 83.25 155 PHE A CA 1
ATOM 1218 C C . PHE A 1 155 ? -2.988 12.200 6.111 1.00 83.25 155 PHE A C 1
ATOM 1220 O O . PHE A 1 155 ? -2.171 12.392 5.213 1.00 83.25 155 PHE A O 1
ATOM 1227 N N . ASN A 1 156 ? -3.424 13.152 6.945 1.00 65.31 156 ASN A N 1
ATOM 1228 C CA . ASN A 1 156 ? -3.063 14.572 6.905 1.00 65.31 156 ASN A CA 1
ATOM 1229 C C . ASN A 1 156 ? -2.176 14.967 8.095 1.00 65.31 156 ASN A C 1
ATOM 1231 O O . ASN A 1 156 ? -2.381 14.400 9.194 1.00 65.31 156 ASN A O 1
#

pLDDT: mean 94.05, std 9.96, range [33.59, 98.75]